Protein AF-A0A4Y2AVA7-F1 (afdb_monomer_lite)

Structure (mmCIF, N/CA/C/O backbone):
data_AF-A0A4Y2AVA7-F1
#
_entry.id   AF-A0A4Y2AVA7-F1
#
loop_
_atom_site.group_PDB
_atom_site.id
_atom_site.type_symbol
_atom_site.label_atom_id
_atom_site.label_alt_id
_atom_site.label_comp_id
_atom_site.label_asym_id
_atom_site.label_entity_id
_atom_site.label_seq_id
_atom_site.pdbx_PDB_ins_code
_atom_site.Cartn_x
_atom_site.Cartn_y
_atom_site.Cartn_z
_atom_site.occupancy
_atom_site.B_iso_or_equiv
_atom_site.auth_seq_id
_atom_site.auth_comp_id
_atom_site.auth_asym_id
_atom_site.auth_atom_id
_atom_site.pdbx_PDB_model_num
ATOM 1 N N . MET A 1 1 ? 19.913 4.026 -8.202 1.00 70.81 1 MET A N 1
ATOM 2 C CA . MET A 1 1 ? 20.179 4.841 -9.415 1.00 70.81 1 MET A CA 1
ATOM 3 C C . MET A 1 1 ? 19.183 4.399 -10.479 1.00 70.81 1 MET A C 1
ATOM 5 O O . MET A 1 1 ? 18.898 3.214 -10.519 1.00 70.81 1 MET A O 1
ATOM 9 N N . GLY A 1 2 ? 18.601 5.312 -11.257 1.00 83.88 2 GLY A N 1
ATOM 10 C CA . GLY A 1 2 ? 17.623 4.970 -12.302 1.00 83.88 2 GLY A CA 1
ATOM 11 C C . GLY A 1 2 ? 18.127 5.360 -13.689 1.00 83.88 2 GLY A C 1
ATOM 12 O O . GLY A 1 2 ? 19.111 6.092 -13.784 1.00 83.88 2 GLY A O 1
ATOM 13 N N . MET A 1 3 ? 17.418 4.934 -14.738 1.00 89.44 3 MET A N 1
ATOM 14 C CA . MET A 1 3 ? 17.791 5.092 -16.155 1.00 89.44 3 MET A CA 1
ATOM 15 C C . MET A 1 3 ? 18.407 6.459 -16.497 1.00 89.44 3 MET A C 1
ATOM 17 O O . MET A 1 3 ? 19.493 6.521 -17.067 1.00 89.44 3 MET A O 1
ATOM 21 N N . ARG A 1 4 ? 17.765 7.563 -16.084 1.00 91.00 4 ARG A N 1
ATOM 22 C CA . ARG A 1 4 ? 18.265 8.926 -16.332 1.00 91.00 4 ARG A CA 1
ATOM 23 C C . ARG A 1 4 ? 19.652 9.169 -15.724 1.00 91.00 4 ARG A C 1
ATOM 25 O O . ARG A 1 4 ? 20.563 9.575 -16.435 1.00 91.00 4 ARG A O 1
ATOM 32 N N . LYS A 1 5 ? 19.822 8.873 -14.431 1.00 93.06 5 LYS A N 1
ATOM 33 C CA . LYS A 1 5 ? 21.092 9.081 -13.713 1.00 93.06 5 LYS A CA 1
ATOM 34 C C . LYS A 1 5 ? 22.198 8.158 -14.235 1.00 93.06 5 LYS A C 1
ATOM 36 O O . LYS A 1 5 ? 23.347 8.572 -14.315 1.00 93.06 5 LYS A O 1
ATOM 41 N N . THR A 1 6 ? 21.855 6.921 -14.601 1.00 94.12 6 THR A N 1
ATOM 42 C CA . THR A 1 6 ? 22.804 5.964 -15.193 1.00 94.12 6 THR A CA 1
ATOM 43 C C . THR A 1 6 ? 23.301 6.462 -16.551 1.00 94.12 6 THR A C 1
ATOM 45 O O . THR A 1 6 ? 24.505 6.495 -16.792 1.00 94.12 6 THR A O 1
ATOM 48 N N . LYS A 1 7 ? 22.387 6.937 -17.404 1.00 94.62 7 LYS A N 1
ATOM 49 C CA . LYS A 1 7 ? 22.709 7.520 -18.712 1.00 94.62 7 LYS A CA 1
ATOM 50 C C . LYS A 1 7 ? 23.585 8.768 -18.592 1.00 94.62 7 LYS A C 1
ATOM 52 O O . LYS A 1 7 ? 24.567 8.884 -19.315 1.00 94.62 7 LYS A O 1
ATOM 57 N N . GLU A 1 8 ? 23.241 9.685 -17.686 1.00 94.69 8 GLU A N 1
ATOM 58 C CA . GLU A 1 8 ? 24.043 10.886 -17.407 1.00 94.69 8 GLU A CA 1
ATOM 59 C C . GLU A 1 8 ? 25.460 10.511 -16.965 1.00 94.69 8 GLU A C 1
ATOM 61 O O . GLU A 1 8 ? 26.424 11.058 -17.489 1.00 94.69 8 GLU A O 1
ATOM 66 N N . ARG A 1 9 ? 25.597 9.518 -16.077 1.00 95.56 9 ARG A N 1
ATOM 67 C CA . ARG A 1 9 ? 26.904 9.086 -15.577 1.00 95.56 9 ARG A CA 1
ATOM 68 C C . ARG A 1 9 ? 27.804 8.512 -16.674 1.00 95.56 9 ARG A C 1
ATOM 70 O O . ARG A 1 9 ? 28.976 8.860 -16.735 1.00 95.56 9 ARG A O 1
ATOM 77 N N . ILE A 1 10 ? 27.263 7.646 -17.529 1.00 95.12 10 ILE A N 1
ATOM 78 C CA . ILE A 1 10 ? 28.033 7.002 -18.606 1.00 95.12 10 ILE A CA 1
ATOM 79 C C . ILE A 1 10 ? 28.481 8.038 -19.646 1.00 95.12 10 ILE A C 1
ATOM 81 O O . ILE A 1 10 ? 29.613 7.978 -20.120 1.00 95.12 10 ILE A O 1
ATOM 85 N N . ARG A 1 11 ? 27.635 9.035 -19.937 1.00 94.62 11 ARG A N 1
ATOM 86 C CA . ARG A 1 11 ? 27.938 10.114 -20.891 1.00 94.62 11 ARG A CA 1
ATOM 87 C C . ARG A 1 11 ? 29.134 10.987 -20.508 1.00 94.62 11 ARG A C 1
ATOM 89 O O . ARG A 1 11 ? 29.666 11.649 -2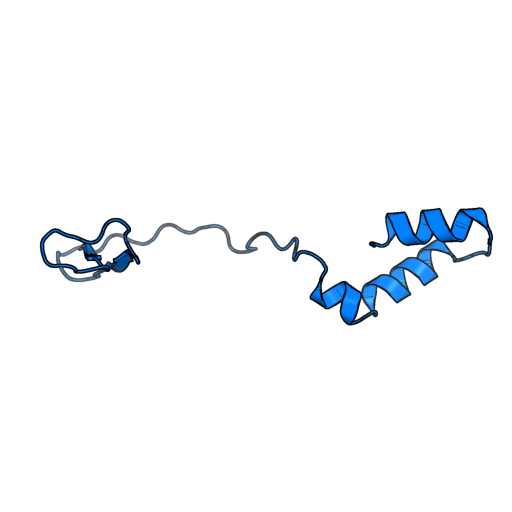1.389 1.00 94.62 11 ARG A O 1
ATOM 96 N N . TYR A 1 12 ? 29.566 10.995 -19.246 1.00 95.75 12 TYR A N 1
ATOM 97 C CA . TYR A 1 12 ? 30.778 11.723 -18.852 1.00 95.75 12 TYR A CA 1
ATOM 98 C C . TYR A 1 12 ? 32.068 11.088 -19.376 1.00 95.75 12 TYR A C 1
ATOM 100 O O . TYR A 1 12 ? 33.088 11.766 -19.433 1.00 95.75 12 TYR A O 1
ATOM 108 N N . SER A 1 13 ? 32.048 9.800 -19.725 1.00 96.44 13 SER A N 1
ATOM 109 C CA . SER A 1 13 ? 33.267 9.059 -20.072 1.00 96.44 13 SER A CA 1
ATOM 110 C C . SER A 1 13 ? 33.157 8.269 -21.372 1.00 96.44 13 SER A C 1
ATOM 112 O O . SER A 1 13 ? 34.184 7.923 -21.946 1.00 96.44 13 SER A O 1
ATOM 114 N N . PHE A 1 14 ? 31.943 7.985 -21.852 1.00 95.56 14 PHE A N 1
ATOM 115 C CA . PHE A 1 14 ? 31.729 7.114 -23.004 1.00 95.56 14 PHE A CA 1
ATOM 116 C C . PHE A 1 14 ? 30.599 7.606 -23.911 1.00 95.56 14 PHE A C 1
ATOM 118 O O . PHE A 1 14 ? 29.608 8.190 -23.461 1.00 95.56 14 PHE A O 1
ATOM 125 N N . TYR A 1 15 ? 30.728 7.298 -25.201 1.00 94.31 15 TYR A N 1
ATOM 126 C CA . TYR A 1 15 ? 29.707 7.534 -26.213 1.00 94.31 15 TYR A CA 1
ATOM 127 C C . TYR A 1 15 ? 29.699 6.403 -27.241 1.00 94.31 15 TYR A C 1
ATOM 129 O O . TYR A 1 15 ? 30.754 5.967 -27.694 1.00 94.31 15 TYR A O 1
ATOM 137 N N . TRP A 1 16 ? 28.501 5.974 -27.634 1.00 96.56 16 TRP A N 1
ATOM 138 C CA . TRP A 1 16 ? 28.274 5.127 -28.800 1.00 96.56 16 TRP A CA 1
ATOM 139 C C . TRP A 1 16 ? 26.835 5.299 -29.320 1.00 96.56 16 TRP A C 1
ATOM 141 O O . TRP A 1 16 ? 25.943 5.694 -28.549 1.00 96.56 16 TRP A O 1
ATOM 151 N N . PRO A 1 17 ? 26.575 5.002 -30.609 1.00 96.31 17 PRO A N 1
ATOM 152 C CA . PRO A 1 17 ? 25.216 4.923 -31.137 1.00 96.31 17 PRO A CA 1
ATOM 153 C C . PRO A 1 17 ? 24.421 3.852 -30.380 1.00 96.31 17 PRO A C 1
ATOM 155 O O . PRO A 1 17 ? 24.844 2.706 -30.321 1.00 96.31 17 PRO A O 1
ATOM 158 N N . GLY A 1 18 ? 23.286 4.221 -29.782 1.00 95.06 18 GLY A N 1
ATOM 159 C CA . GLY A 1 18 ? 22.449 3.281 -29.019 1.00 95.06 18 GLY A CA 1
ATOM 160 C C . GLY A 1 18 ? 22.651 3.284 -27.499 1.00 95.06 18 GLY A C 1
ATOM 161 O O . GLY A 1 18 ? 21.833 2.696 -26.802 1.00 95.06 18 GLY A O 1
ATOM 162 N N . LEU A 1 19 ? 23.605 4.051 -26.943 1.00 95.00 19 LEU A N 1
ATOM 163 C CA . LEU A 1 19 ? 23.850 4.141 -25.485 1.00 95.00 19 LEU A CA 1
ATOM 164 C C . LEU A 1 19 ? 22.573 4.319 -24.658 1.00 95.00 19 LEU A C 1
ATOM 166 O O . LEU A 1 19 ? 22.407 3.730 -23.595 1.00 95.00 19 LEU A O 1
ATOM 170 N N . SER A 1 20 ? 21.646 5.144 -25.149 1.00 93.62 20 SER A N 1
ATOM 171 C CA . SER A 1 20 ? 20.375 5.372 -24.456 1.00 93.62 20 SER A CA 1
ATOM 172 C C . SER A 1 20 ? 19.508 4.114 -24.382 1.00 93.62 20 SER A C 1
ATOM 174 O O . SER A 1 20 ? 18.915 3.874 -23.335 1.00 93.62 20 SER A O 1
ATOM 176 N N . GLN A 1 21 ? 19.442 3.346 -25.472 1.00 96.00 21 GLN A N 1
ATOM 177 C CA . GLN A 1 21 ? 18.676 2.102 -25.559 1.00 96.00 21 GLN A CA 1
ATOM 178 C C . GLN A 1 21 ? 19.319 1.015 -24.699 1.00 96.00 21 GLN A C 1
ATOM 180 O O . GLN A 1 21 ? 18.612 0.365 -23.937 1.00 96.00 21 GLN A O 1
ATOM 185 N N . ASP A 1 22 ? 20.645 0.886 -24.718 1.00 95.62 22 ASP A N 1
ATOM 186 C CA . ASP A 1 22 ? 21.343 -0.114 -23.902 1.00 95.62 22 ASP A CA 1
ATOM 187 C C . ASP A 1 22 ? 21.152 0.137 -22.403 1.00 95.62 22 ASP A C 1
ATOM 189 O O . ASP A 1 22 ? 20.847 -0.780 -21.639 1.00 95.62 22 ASP A O 1
ATOM 193 N N . VAL A 1 23 ? 21.256 1.401 -21.973 1.00 94.94 23 VAL A N 1
ATOM 194 C CA . VAL A 1 23 ? 20.995 1.787 -20.578 1.00 94.94 23 VAL A CA 1
ATOM 195 C C . VAL A 1 23 ? 19.540 1.524 -20.192 1.00 94.94 23 VAL A C 1
ATOM 197 O O . VAL A 1 23 ? 19.267 1.094 -19.070 1.00 94.94 23 VAL A O 1
ATOM 200 N N . GLU A 1 24 ? 18.598 1.772 -21.100 1.00 93.44 24 GLU A N 1
ATOM 201 C CA . GLU A 1 24 ? 17.185 1.477 -20.878 1.00 93.44 24 GLU A CA 1
ATOM 202 C C . GLU A 1 24 ? 16.936 -0.029 -20.732 1.00 93.44 24 GLU A C 1
ATOM 204 O O . GLU A 1 24 ? 16.309 -0.442 -19.753 1.00 93.44 24 GLU A O 1
ATOM 209 N N . ILE A 1 25 ? 17.459 -0.843 -21.652 1.00 94.75 25 ILE A N 1
ATOM 210 C CA . ILE A 1 25 ? 17.343 -2.306 -21.626 1.00 94.75 25 ILE A CA 1
ATOM 211 C C . ILE A 1 25 ? 17.939 -2.846 -20.328 1.00 94.75 25 ILE A C 1
ATOM 213 O O . ILE A 1 25 ? 17.261 -3.579 -19.611 1.00 94.75 25 ILE A O 1
ATOM 217 N N . PHE A 1 26 ? 19.152 -2.419 -19.970 1.00 94.31 26 PHE A N 1
ATOM 218 C CA . PHE A 1 26 ? 19.814 -2.840 -18.738 1.00 94.31 26 PHE A CA 1
ATOM 219 C C . PHE A 1 26 ? 19.003 -2.478 -17.489 1.00 94.31 26 PHE A C 1
ATOM 221 O O . PHE A 1 26 ? 18.787 -3.316 -16.614 1.00 94.31 26 PHE A O 1
ATOM 228 N N . CYS A 1 27 ? 18.514 -1.238 -17.384 1.00 92.12 27 CYS A N 1
ATOM 229 C CA . CYS A 1 27 ? 17.706 -0.837 -16.233 1.00 92.12 27 CYS A CA 1
ATOM 230 C C . CYS A 1 27 ? 16.368 -1.593 -16.160 1.00 92.12 27 CYS A C 1
ATOM 232 O O . CYS A 1 27 ? 15.896 -1.842 -15.048 1.00 92.12 27 CYS A O 1
ATOM 234 N N . LYS A 1 28 ? 15.770 -1.969 -17.300 1.00 90.44 28 LYS A N 1
ATOM 235 C CA . LYS A 1 28 ? 14.532 -2.766 -17.365 1.00 90.44 28 LYS A CA 1
ATOM 236 C C . LYS A 1 28 ? 14.741 -4.241 -17.007 1.00 90.44 28 LYS A C 1
ATOM 238 O O . LYS A 1 28 ? 13.848 -4.834 -16.415 1.00 90.44 28 LYS A O 1
ATOM 243 N N . THR A 1 29 ? 15.894 -4.825 -17.329 1.00 93.38 29 THR A N 1
ATOM 244 C CA . THR A 1 29 ? 16.186 -6.251 -17.079 1.00 93.38 29 THR A CA 1
ATOM 245 C C . THR A 1 29 ? 16.922 -6.502 -15.761 1.00 93.38 29 THR A C 1
ATOM 247 O O . THR A 1 29 ? 16.923 -7.624 -15.256 1.00 93.38 29 THR A O 1
ATOM 250 N N . CYS A 1 30 ? 17.529 -5.477 -15.159 1.00 92.56 30 CYS A N 1
ATOM 251 C CA . CYS A 1 30 ? 18.232 -5.605 -13.887 1.00 92.56 30 CYS A CA 1
ATOM 252 C C . CYS A 1 30 ? 17.268 -5.919 -12.728 1.00 92.56 30 CYS A C 1
ATOM 254 O O . CYS A 1 30 ? 16.521 -5.051 -12.272 1.00 92.56 30 CYS A O 1
ATOM 256 N N . LYS A 1 31 ? 17.352 -7.144 -12.193 1.00 92.38 31 LYS A N 1
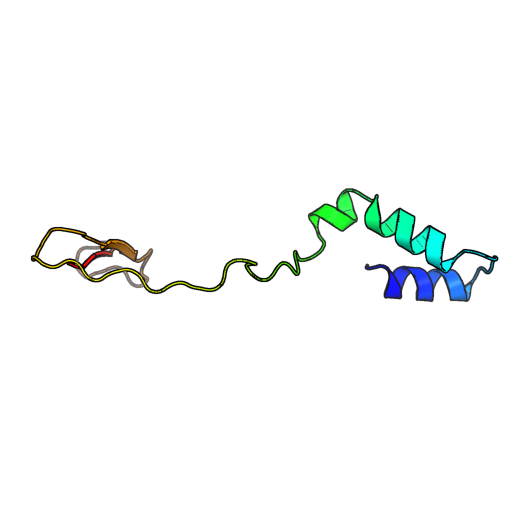ATOM 257 C CA . LYS A 1 31 ? 16.534 -7.643 -11.073 1.00 92.38 31 LYS A CA 1
ATOM 258 C C . LYS A 1 31 ? 16.534 -6.704 -9.863 1.00 92.38 31 LYS A C 1
ATOM 260 O O . LYS A 1 31 ? 15.474 -6.319 -9.386 1.00 92.38 31 LYS A O 1
ATOM 265 N N . GLU A 1 32 ? 17.711 -6.289 -9.398 1.00 92.69 32 GLU A N 1
ATOM 266 C CA . GLU A 1 32 ? 17.839 -5.400 -8.233 1.00 92.69 32 GLU A CA 1
ATOM 267 C C . GLU A 1 32 ? 17.213 -4.024 -8.477 1.00 92.69 32 GLU A C 1
ATOM 269 O O . GLU A 1 32 ? 16.624 -3.432 -7.573 1.00 92.69 32 GLU A O 1
ATOM 274 N N . CYS A 1 33 ? 17.316 -3.505 -9.705 1.00 90.81 33 CYS A N 1
ATOM 275 C CA . CYS A 1 33 ? 16.662 -2.256 -10.072 1.00 90.81 33 CYS A CA 1
ATOM 276 C C . CYS A 1 33 ? 15.142 -2.411 -10.096 1.00 90.81 33 CYS A C 1
ATOM 278 O O . CYS A 1 33 ? 14.461 -1.523 -9.595 1.00 90.81 33 CYS A O 1
ATOM 280 N N . GLN A 1 34 ? 14.619 -3.512 -10.638 1.00 89.44 34 GLN A N 1
ATOM 281 C CA . GLN A 1 34 ? 13.177 -3.758 -10.702 1.00 89.44 34 GLN A CA 1
ATOM 282 C C . GLN A 1 34 ? 12.568 -3.971 -9.310 1.00 89.44 34 GLN A C 1
ATOM 284 O O . GLN A 1 34 ? 11.530 -3.390 -9.022 1.00 89.44 34 GLN A O 1
ATOM 289 N N . LEU A 1 35 ? 13.247 -4.701 -8.417 1.00 88.62 35 LEU A N 1
ATOM 290 C CA . LEU A 1 35 ? 12.781 -4.932 -7.041 1.00 88.62 35 LEU A CA 1
ATOM 291 C C . LEU A 1 35 ? 12.774 -3.665 -6.175 1.00 88.62 35 LEU A C 1
ATOM 293 O O . LEU A 1 35 ? 11.968 -3.548 -5.259 1.00 88.62 35 LEU A O 1
ATOM 297 N N . ARG A 1 36 ? 13.692 -2.726 -6.431 1.00 87.81 36 ARG A N 1
ATOM 298 C CA . ARG A 1 36 ? 13.810 -1.478 -5.655 1.00 87.81 36 ARG A CA 1
ATOM 299 C C . ARG A 1 36 ? 13.109 -0.294 -6.305 1.00 87.81 36 ARG A C 1
ATOM 301 O O . ARG A 1 36 ? 12.968 0.751 -5.669 1.00 87.81 36 ARG A O 1
ATOM 308 N N . SER A 1 37 ? 12.764 -0.395 -7.587 1.00 82.75 37 SER A N 1
ATOM 309 C CA . SER A 1 37 ? 12.083 0.689 -8.281 1.00 82.75 37 SER A CA 1
ATOM 310 C C . SER A 1 37 ? 10.690 0.844 -7.676 1.00 82.75 37 SER A C 1
ATOM 312 O O . SER A 1 37 ? 9.976 -0.149 -7.568 1.00 82.75 37 SER A O 1
ATOM 314 N N . PRO A 1 38 ? 10.263 2.069 -7.324 1.00 77.94 38 PRO A N 1
ATOM 315 C CA . PRO A 1 38 ? 8.900 2.292 -6.873 1.00 77.94 38 PRO A CA 1
ATOM 316 C C . PRO A 1 38 ? 7.934 1.824 -7.962 1.00 77.94 38 PRO A C 1
ATOM 318 O O . PRO A 1 38 ? 8.062 2.248 -9.120 1.00 77.94 38 PRO A O 1
ATOM 321 N N . GLU A 1 39 ? 6.970 0.977 -7.609 1.00 72.25 39 GLU A N 1
ATOM 322 C CA . GLU A 1 39 ? 5.846 0.707 -8.494 1.00 72.25 39 GLU A CA 1
ATOM 323 C C . GLU A 1 39 ? 5.046 2.002 -8.647 1.00 72.25 39 GLU A C 1
ATOM 325 O O . GLU A 1 39 ? 4.292 2.406 -7.771 1.00 72.25 39 GLU A O 1
ATOM 330 N N . LYS A 1 40 ? 5.201 2.682 -9.786 1.00 68.19 40 LYS A N 1
ATOM 331 C CA . LYS A 1 40 ? 4.345 3.818 -10.164 1.00 68.19 40 LYS A CA 1
ATOM 332 C C . LYS A 1 40 ? 3.005 3.351 -10.735 1.00 68.19 40 LYS A C 1
ATOM 334 O O . LYS A 1 40 ? 2.430 4.021 -11.591 1.00 68.19 40 L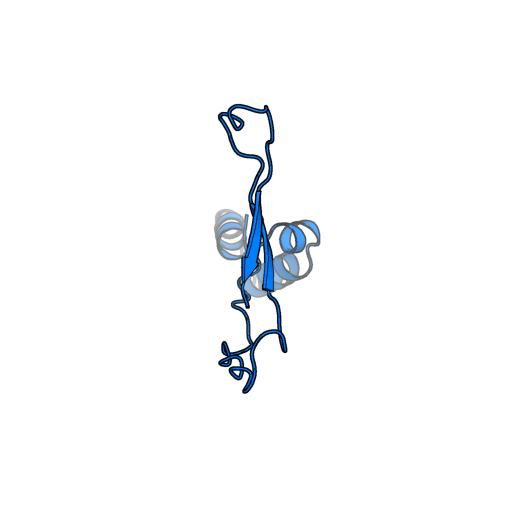YS A O 1
ATOM 339 N N . LYS A 1 41 ? 2.543 2.163 -10.349 1.00 66.31 41 LYS A N 1
ATOM 340 C CA . LYS A 1 41 ? 1.207 1.711 -10.706 1.00 66.31 41 LYS A CA 1
ATOM 341 C C . LYS A 1 41 ? 0.264 2.382 -9.722 1.00 66.31 41 LYS A C 1
ATOM 343 O O . LYS A 1 41 ? 0.143 1.958 -8.582 1.00 66.31 41 LYS A O 1
ATOM 348 N N . THR A 1 42 ? -0.360 3.466 -10.163 1.00 64.81 42 THR A N 1
ATOM 349 C CA . THR A 1 42 ? -1.632 3.874 -9.574 1.00 64.81 42 THR A CA 1
ATOM 350 C C . THR A 1 42 ? -2.605 2.726 -9.790 1.00 64.81 42 THR A C 1
ATOM 352 O O . THR A 1 42 ? -2.559 2.089 -10.851 1.00 64.81 42 THR A O 1
ATOM 355 N N . ASP A 1 43 ? -3.436 2.441 -8.793 1.00 64.38 43 ASP A N 1
ATOM 356 C CA . ASP A 1 43 ? -4.492 1.447 -8.930 1.00 64.38 43 ASP A CA 1
ATOM 357 C C . ASP A 1 43 ? -5.250 1.707 -10.242 1.00 64.38 43 ASP A C 1
ATOM 359 O O . ASP A 1 43 ? -5.630 2.841 -10.547 1.00 64.38 43 ASP A O 1
ATOM 363 N N . ARG A 1 44 ? -5.315 0.688 -11.103 1.00 66.56 44 ARG A N 1
ATOM 364 C CA . ARG A 1 44 ? -5.866 0.825 -12.464 1.00 66.56 44 ARG A CA 1
ATOM 365 C C . ARG A 1 44 ? -7.380 0.686 -12.475 1.00 66.56 44 ARG A C 1
ATOM 367 O O . ARG A 1 44 ? -7.991 0.840 -13.530 1.00 66.56 44 ARG A O 1
ATOM 374 N N . ILE A 1 45 ? -7.959 0.356 -11.329 1.00 78.44 45 ILE A N 1
ATOM 375 C CA . ILE A 1 45 ? -9.383 0.150 -11.162 1.00 78.44 45 ILE A CA 1
ATOM 376 C C . ILE A 1 45 ? 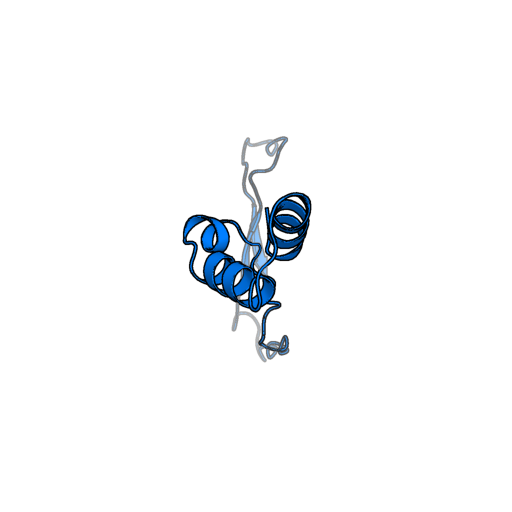-9.958 1.460 -10.616 1.00 78.44 45 ILE A C 1
ATOM 378 O O . ILE A 1 45 ? -9.554 1.900 -9.538 1.00 78.44 45 ILE A O 1
ATOM 382 N N . PRO A 1 46 ? -10.872 2.124 -11.347 1.00 83.44 46 PRO A N 1
ATOM 383 C CA . PRO A 1 46 ? -11.619 3.239 -10.789 1.00 83.44 46 PRO A CA 1
ATOM 384 C C . PRO A 1 46 ? -12.327 2.786 -9.513 1.00 83.44 46 PRO A C 1
ATOM 386 O O . PRO A 1 46 ? -12.976 1.741 -9.511 1.00 83.44 46 PRO A O 1
ATOM 389 N N . ILE A 1 47 ? -12.218 3.568 -8.440 1.00 85.38 47 ILE A N 1
ATOM 390 C CA . ILE A 1 47 ? -12.943 3.294 -7.197 1.00 85.38 47 ILE A CA 1
ATOM 391 C C . ILE A 1 47 ? -14.440 3.286 -7.523 1.00 85.38 47 ILE A C 1
ATOM 393 O O . ILE A 1 47 ? -14.993 4.303 -7.945 1.00 85.38 47 ILE A O 1
ATOM 397 N N . THR A 1 48 ? -15.090 2.137 -7.351 1.00 87.31 48 THR A N 1
ATOM 398 C CA . THR A 1 48 ? -16.535 1.988 -7.543 1.00 87.31 48 THR A CA 1
ATOM 399 C C . THR A 1 48 ? -17.267 2.129 -6.212 1.00 87.31 48 THR A C 1
ATOM 401 O O . THR A 1 48 ? -16.782 1.611 -5.203 1.00 87.31 48 THR A O 1
ATOM 404 N N . PRO A 1 49 ? -18.440 2.785 -6.181 1.00 86.75 49 PRO A N 1
ATOM 405 C CA . PRO A 1 49 ? -19.245 2.847 -4.971 1.00 86.75 49 PRO A CA 1
ATOM 406 C C . PRO A 1 49 ? -19.703 1.444 -4.561 1.00 86.75 49 PRO A C 1
ATOM 408 O O . PRO A 1 49 ? -20.128 0.648 -5.398 1.00 86.75 49 PRO A O 1
ATOM 411 N N . VAL A 1 50 ? -19.637 1.158 -3.263 1.00 85.31 50 VAL A N 1
ATOM 412 C CA . VAL A 1 50 ? -20.225 -0.053 -2.682 1.00 85.31 50 VAL A CA 1
ATOM 413 C C . VAL A 1 50 ? -21.735 0.161 -2.558 1.00 85.31 50 VAL A C 1
ATOM 415 O O . VAL A 1 50 ? -22.178 1.207 -2.080 1.00 85.31 50 VAL A O 1
ATOM 418 N N . SER A 1 51 ? -22.533 -0.811 -3.003 1.00 87.44 51 SER A N 1
ATOM 419 C CA . SER A 1 51 ? -23.989 -0.786 -2.834 1.00 87.44 51 SER A CA 1
ATOM 420 C C . SER A 1 51 ? -24.352 -0.810 -1.350 1.00 87.44 51 SER A C 1
ATOM 422 O O . SER A 1 51 ? -23.882 -1.680 -0.616 1.00 87.44 51 SER A O 1
ATOM 424 N N . ARG A 1 52 ? -25.204 0.122 -0.912 1.00 86.94 52 ARG A N 1
ATOM 425 C CA . ARG A 1 52 ? -25.742 0.107 0.451 1.00 86.94 52 ARG A CA 1
ATOM 426 C C . ARG A 1 52 ? -26.703 -1.083 0.605 1.00 86.94 52 ARG A C 1
ATOM 428 O O . ARG A 1 52 ? -27.550 -1.242 -0.271 1.00 86.94 52 ARG A O 1
ATOM 435 N N . PRO A 1 53 ? -26.598 -1.881 1.680 1.00 91.56 53 PRO A N 1
ATOM 436 C CA . PRO A 1 53 ? -27.585 -2.915 1.974 1.00 91.56 53 PRO A CA 1
ATOM 437 C C . PRO A 1 53 ? -28.970 -2.322 2.281 1.00 91.56 53 PRO A C 1
ATOM 439 O O . PRO A 1 53 ? -29.075 -1.206 2.791 1.00 91.56 53 PRO A O 1
ATOM 442 N N . ASP A 1 54 ? -30.029 -3.074 1.989 1.00 95.06 54 ASP A N 1
ATOM 443 C CA . ASP A 1 54 ? -31.418 -2.638 2.195 1.00 95.06 54 ASP A CA 1
ATOM 444 C C . ASP A 1 54 ? -31.878 -2.807 3.650 1.00 95.06 54 ASP A C 1
ATOM 446 O O . ASP A 1 54 ? -32.767 -2.091 4.117 1.00 95.06 54 ASP A O 1
ATOM 450 N N . LEU A 1 55 ? -31.285 -3.766 4.366 1.00 95.44 55 LEU A N 1
ATOM 451 C CA . LEU A 1 55 ? -31.630 -4.107 5.742 1.00 95.44 55 LEU A CA 1
ATOM 452 C C . LEU A 1 55 ? -30.395 -4.037 6.651 1.00 95.44 55 LEU A C 1
ATOM 454 O O . LEU A 1 55 ? -29.291 -4.365 6.206 1.00 95.44 55 LEU A O 1
ATOM 458 N N . PRO A 1 56 ? -30.581 -3.685 7.937 1.00 93.88 56 PRO A N 1
ATOM 459 C CA . PRO A 1 56 ? -29.528 -3.798 8.939 1.00 93.88 56 PRO A CA 1
ATOM 460 C C . PRO A 1 56 ? -28.953 -5.218 9.009 1.00 93.88 56 PRO A C 1
ATOM 462 O O . PRO A 1 56 ? -29.670 -6.205 8.812 1.00 93.88 56 PRO A O 1
ATOM 465 N N . PHE A 1 57 ? -27.673 -5.312 9.338 1.00 92.62 57 PHE A N 1
ATOM 466 C CA . PHE A 1 57 ? -26.886 -6.529 9.548 1.00 92.62 57 PHE A CA 1
ATOM 467 C C . PHE A 1 57 ? -26.689 -7.421 8.317 1.00 92.62 57 PHE A C 1
ATOM 469 O O . PHE A 1 57 ? -26.277 -8.575 8.446 1.00 92.62 57 PHE A O 1
ATOM 476 N N . GLN A 1 58 ? -26.954 -6.911 7.112 1.00 94.81 58 GLN A N 1
ATOM 477 C CA . GLN A 1 58 ? -26.696 -7.645 5.869 1.00 94.81 58 GLN A CA 1
ATOM 478 C C . GLN A 1 58 ? -25.214 -7.661 5.482 1.00 94.81 58 GLN A C 1
ATOM 480 O O . GLN A 1 58 ? -24.737 -8.641 4.908 1.00 94.81 58 GLN A O 1
ATOM 485 N N . VAL A 1 59 ? -24.490 -6.583 5.781 1.00 92.62 59 VAL A N 1
ATOM 486 C CA . VAL A 1 59 ? -23.051 -6.459 5.543 1.00 92.62 59 VAL A CA 1
ATOM 487 C C . VAL A 1 59 ? -22.449 -5.782 6.758 1.00 92.62 59 VAL A C 1
ATOM 489 O O . VAL A 1 59 ? -22.892 -4.710 7.132 1.00 92.62 59 VAL A O 1
ATOM 492 N N . ILE A 1 60 ? -21.427 -6.394 7.351 1.00 93.81 60 ILE A N 1
ATOM 493 C CA . ILE A 1 60 ? -20.726 -5.835 8.505 1.00 93.81 60 ILE A CA 1
ATOM 494 C C . ILE A 1 60 ? -19.266 -5.637 8.126 1.00 93.81 60 ILE A C 1
ATOM 496 O O . ILE A 1 60 ? -18.600 -6.562 7.655 1.00 93.81 60 ILE A O 1
ATOM 500 N N . ASN A 1 61 ? -18.761 -4.434 8.366 1.00 94.19 61 ASN A N 1
ATOM 501 C CA . ASN A 1 61 ? -17.356 -4.102 8.204 1.00 94.19 61 ASN A CA 1
ATOM 502 C C . ASN A 1 61 ? -16.659 -4.230 9.556 1.00 94.19 61 ASN A C 1
ATOM 504 O O . ASN A 1 61 ? -17.070 -3.611 10.540 1.00 94.19 61 ASN A O 1
ATOM 508 N N . VAL A 1 62 ? -15.604 -5.040 9.598 1.00 97.06 62 VAL A N 1
ATOM 509 C CA . VAL A 1 62 ? -14.818 -5.287 10.807 1.00 97.06 62 VAL A CA 1
ATOM 510 C C . VAL A 1 62 ? -13.382 -4.865 10.555 1.00 97.06 62 VAL A C 1
ATOM 512 O O . VAL A 1 62 ? -12.768 -5.310 9.588 1.00 97.06 62 VAL A O 1
ATOM 515 N N . ASP A 1 63 ? -12.850 -4.034 11.443 1.00 97.31 63 ASP A N 1
ATOM 516 C CA . ASP A 1 63 ? -11.461 -3.587 11.400 1.00 97.31 63 ASP A CA 1
ATOM 517 C C . ASP A 1 63 ? -10.820 -3.643 12.792 1.00 97.31 63 ASP A C 1
ATOM 519 O O . ASP A 1 63 ? -11.503 -3.625 13.822 1.00 97.31 63 ASP A O 1
ATOM 523 N N . ILE A 1 64 ? -9.492 -3.726 12.828 1.00 97.75 64 ILE A N 1
ATOM 524 C CA . ILE A 1 64 ? -8.707 -3.732 14.060 1.00 97.75 64 ILE A CA 1
ATOM 525 C C . ILE A 1 64 ? -7.786 -2.521 14.057 1.00 97.75 64 ILE A C 1
ATOM 527 O O . ILE A 1 64 ? -6.819 -2.441 13.304 1.00 97.75 64 ILE A O 1
ATOM 531 N N . ILE A 1 65 ? -8.038 -1.610 14.990 1.00 96.75 65 ILE A N 1
ATOM 532 C CA . ILE A 1 65 ? -7.198 -0.438 15.204 1.00 96.75 65 ILE A CA 1
ATOM 533 C C . ILE A 1 65 ? -6.127 -0.794 16.230 1.00 96.75 65 ILE A C 1
ATOM 535 O O . ILE A 1 65 ? -6.441 -1.210 17.349 1.00 96.75 65 ILE A O 1
ATOM 539 N N . GLY A 1 66 ? -4.861 -0.583 15.879 1.00 95.25 66 GLY A N 1
ATOM 540 C CA . GLY A 1 66 ? -3.748 -0.641 16.819 1.00 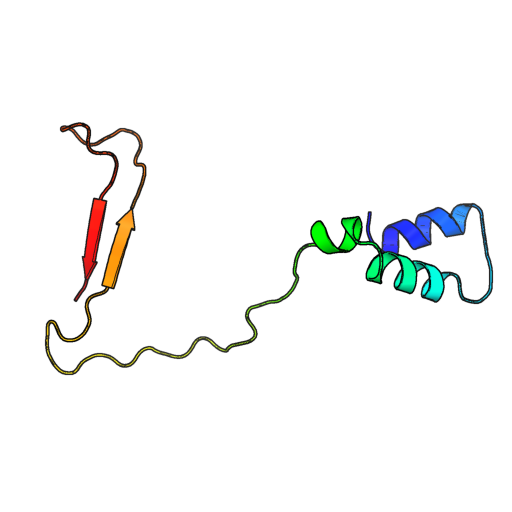95.25 66 GLY A CA 1
ATOM 541 C C . GLY A 1 66 ? -2.446 -1.169 16.211 1.00 95.25 66 GLY A C 1
ATOM 542 O O . GLY A 1 66 ? -2.378 -1.425 15.010 1.00 95.25 66 GLY A O 1
ATOM 543 N N . PRO A 1 67 ? -1.406 -1.350 17.042 1.00 96.12 67 PRO A N 1
ATOM 544 C CA . PRO A 1 67 ? -1.406 -1.137 18.492 1.00 96.12 67 PRO A CA 1
ATOM 545 C C . PRO A 1 67 ? -1.512 0.350 18.886 1.00 96.12 67 PRO A C 1
ATOM 547 O O . PRO A 1 67 ? -0.854 1.193 18.285 1.00 96.12 67 PRO A O 1
ATOM 550 N N . ILE A 1 68 ? -2.324 0.677 19.898 1.00 96.62 68 ILE A N 1
ATOM 551 C CA . ILE A 1 68 ? -2.443 2.038 20.454 1.00 96.62 68 ILE A CA 1
ATOM 552 C C . ILE A 1 68 ? -1.431 2.272 21.583 1.00 96.62 68 ILE A C 1
ATOM 554 O O . ILE A 1 68 ? -1.202 1.385 22.411 1.00 96.62 68 ILE A O 1
ATOM 558 N N . GLU A 1 69 ? -0.858 3.476 21.623 1.00 95.56 69 GLU A N 1
ATOM 559 C CA . GLU A 1 69 ? 0.054 3.937 22.673 1.00 95.56 69 GLU A CA 1
ATOM 560 C C . GLU A 1 69 ? -0.338 5.371 23.094 1.00 95.56 69 GLU A C 1
ATOM 562 O O . GLU A 1 69 ? -0.428 6.243 22.225 1.00 95.56 69 GLU A O 1
ATOM 567 N N . PRO A 1 70 ? -0.582 5.644 24.392 1.00 94.69 70 PRO A N 1
ATOM 568 C CA . PRO A 1 70 ? -0.563 4.699 25.512 1.00 94.69 70 PRO A CA 1
ATOM 569 C C . PRO A 1 70 ? -1.683 3.642 25.431 1.00 94.69 70 PRO A C 1
ATOM 571 O O . PRO A 1 70 ? -2.718 3.886 24.805 1.00 94.69 70 PRO A O 1
ATOM 574 N N . PRO A 1 71 ? -1.504 2.458 26.052 1.00 96.38 71 PRO A N 1
ATOM 575 C CA . PRO A 1 71 ? -2.553 1.448 26.101 1.00 96.38 71 PRO A CA 1
ATOM 576 C C . PRO A 1 71 ? -3.757 1.947 26.909 1.00 96.38 71 PRO A C 1
ATOM 578 O O . PRO A 1 71 ? -3.653 2.872 27.717 1.00 96.38 71 PRO A O 1
ATOM 581 N N . SER A 1 72 ? -4.912 1.300 26.730 1.00 95.50 72 SER A N 1
ATOM 582 C CA . SER A 1 72 ? -6.114 1.646 27.496 1.00 95.50 72 SER A CA 1
ATOM 583 C C . SER A 1 72 ? -5.899 1.485 29.007 1.00 95.50 72 SER A C 1
ATOM 585 O O . SER A 1 72 ? -4.976 0.801 29.453 1.00 95.50 72 SER A O 1
ATOM 587 N N . ALA A 1 73 ? -6.813 2.027 29.818 1.00 96.12 73 ALA A N 1
ATOM 588 C CA . ALA A 1 73 ? -6.764 1.881 31.277 1.00 96.12 73 ALA A CA 1
ATOM 589 C C . ALA A 1 73 ? -6.653 0.411 31.746 1.00 96.12 73 ALA A C 1
ATOM 591 O O . ALA A 1 73 ? -6.069 0.129 32.789 1.00 96.12 73 ALA A O 1
ATOM 592 N N . ARG A 1 74 ? -7.176 -0.540 30.955 1.00 96.81 74 ARG A N 1
ATOM 593 C CA . ARG A 1 74 ? -7.101 -1.991 31.215 1.00 96.81 74 ARG A CA 1
ATOM 594 C C . ARG A 1 74 ? -5.959 -2.697 30.475 1.00 96.81 74 ARG A C 1
ATOM 596 O O . ARG A 1 74 ? -5.931 -3.921 30.424 1.00 96.81 74 ARG A O 1
ATOM 603 N N . LYS A 1 75 ? -5.007 -1.942 29.925 1.00 96.25 75 LYS A N 1
ATOM 604 C CA . LYS A 1 75 ? -3.826 -2.421 29.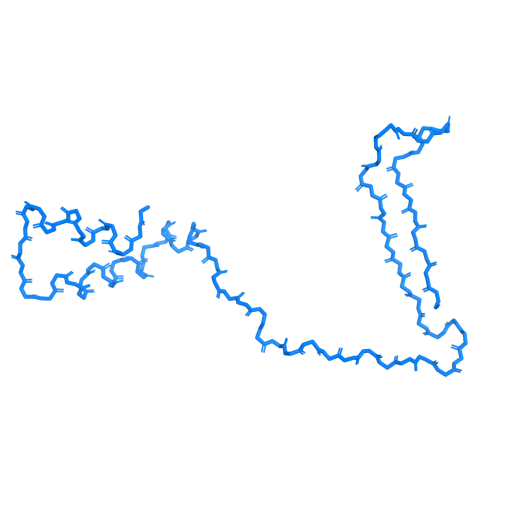188 1.00 96.25 75 LYS A CA 1
ATOM 605 C C . LYS A 1 75 ? -4.126 -3.090 27.838 1.00 96.25 75 LYS A C 1
ATOM 607 O O . LYS A 1 75 ? -3.256 -3.763 27.287 1.00 96.25 75 LYS A O 1
ATOM 612 N N . TYR A 1 76 ? -5.318 -2.890 27.273 1.00 97.38 76 TYR A N 1
ATOM 613 C CA . TYR A 1 76 ? -5.602 -3.327 25.902 1.00 97.38 76 TYR A CA 1
ATOM 614 C C . TYR A 1 76 ? -4.922 -2.399 24.893 1.00 97.38 76 TYR A C 1
ATOM 616 O O . TYR A 1 76 ? -4.918 -1.181 25.076 1.00 97.38 76 TYR A O 1
ATOM 624 N N . LYS A 1 77 ? -4.374 -2.991 23.827 1.00 97.75 77 LYS A N 1
ATOM 625 C CA . LYS A 1 77 ? -3.635 -2.289 22.765 1.00 97.75 77 LYS A CA 1
ATOM 626 C C . LYS A 1 77 ? -4.366 -2.243 21.429 1.00 97.75 77 LYS A C 1
ATOM 628 O O . LYS A 1 77 ? -3.896 -1.577 20.520 1.00 97.75 77 LYS A O 1
ATOM 633 N N . TYR A 1 78 ? -5.485 -2.942 21.305 1.00 97.81 78 TYR A N 1
ATOM 634 C CA . TYR A 1 78 ? -6.235 -3.028 20.061 1.00 97.81 78 TYR A CA 1
ATOM 635 C C . TYR A 1 78 ? -7.702 -2.726 20.319 1.00 97.81 78 TYR A C 1
ATOM 637 O O . TYR A 1 78 ? -8.223 -3.045 21.391 1.00 97.81 78 TYR A O 1
ATOM 645 N N . VAL A 1 79 ? -8.349 -2.122 19.330 1.00 96.75 79 VAL A N 1
ATOM 646 C CA . VAL A 1 79 ? -9.781 -1.834 19.327 1.00 96.75 79 VAL A CA 1
ATOM 647 C C . VAL A 1 79 ? -10.396 -2.547 18.134 1.00 96.75 79 VAL A C 1
ATOM 649 O O . VAL A 1 79 ? -9.940 -2.368 17.008 1.00 96.75 79 VAL A O 1
ATOM 652 N N . LEU A 1 80 ? -11.425 -3.352 18.389 1.00 97.19 80 LEU A N 1
ATOM 653 C CA . LEU A 1 80 ? -12.260 -3.923 17.341 1.00 97.19 80 LEU A CA 1
ATOM 654 C C . LEU A 1 80 ? -13.302 -2.875 16.939 1.00 97.19 80 LEU A C 1
ATOM 656 O O . LEU A 1 80 ? -14.127 -2.486 17.767 1.00 97.19 80 LEU A O 1
ATOM 660 N N . CYS A 1 81 ? -13.246 -2.413 15.696 1.00 96.69 81 CYS A N 1
ATOM 661 C CA . CYS A 1 81 ? -14.252 -1.541 15.109 1.00 96.69 81 CYS A CA 1
ATOM 662 C C . CYS A 1 81 ? -15.229 -2.401 14.306 1.00 96.69 81 CYS A C 1
ATOM 664 O O . CYS A 1 81 ? -14.805 -3.157 13.433 1.00 96.69 81 CYS A O 1
ATOM 666 N N . LEU A 1 82 ? -16.519 -2.298 14.617 1.00 96.75 82 LEU A N 1
ATOM 667 C CA . LEU A 1 82 ? -17.586 -2.997 13.912 1.00 96.75 82 LEU A CA 1
ATOM 668 C C . LEU A 1 82 ? -18.608 -1.967 13.449 1.00 96.75 82 LEU A C 1
ATOM 670 O O . LEU A 1 82 ? -19.140 -1.218 14.268 1.00 96.75 82 LEU A O 1
ATOM 674 N N . MET A 1 83 ? -18.861 -1.947 12.146 1.00 93.19 83 MET A N 1
ATOM 675 C CA . MET A 1 83 ? -19.820 -1.055 11.502 1.00 93.19 83 MET A CA 1
ATOM 676 C C . MET A 1 83 ? -20.818 -1.889 10.706 1.00 93.19 83 MET A C 1
ATOM 678 O O . MET A 1 83 ? -20.402 -2.720 9.897 1.00 93.19 83 MET A O 1
ATOM 682 N N . ASP A 1 84 ? -22.100 -1.641 10.946 1.00 91.38 84 ASP A N 1
ATOM 683 C CA . ASP A 1 84 ? -23.213 -2.098 10.111 1.00 91.38 84 ASP A CA 1
ATOM 684 C C . ASP A 1 84 ? -23.548 -1.024 9.063 1.00 91.38 84 ASP A C 1
ATOM 686 O O . ASP A 1 84 ? -23.799 0.133 9.485 1.00 91.38 84 ASP A O 1
#

Secondary structure (DSSP, 8-state):
--HHHHHHHHHTT---TTHHHHHHHHHHH-HHHHHHS------SSPPPPPPPPSSTTSS-EEEEE---SSPPTT----EEEEE-

pLDDT: mean 90.91, std 8.22, range [64.38, 97.81]

InterPro domains:
  IPR041588 Integrase zinc-binding domain [PF17921] (1-38)

Foldseek 3Di:
DALVVVLVVCVVPDDDVCSSVVSVVCCVPPPVNVVPPPPPDDPPDPDDDDDDDPDPPPDKDWDKDAQDPPAPPVRHRIDIDIDD

Sequence (84 aa):
MGMRKTKERIRYSFYWPGLSQDVEIFCKTCKECQLRSPEKKTDRIPITPVSRPDLPFQVINVDIIGPIEPPSARKYKYVLCLMD

Radius of gyration: 25.42 Å; chains: 1; bounding box: 65×19×62 Å

Organism: Araneus ventricosus (NCBI:txid182803)